Protein AF-F5LTI4-F1 (afdb_monomer_lite)

pLDDT: mean 75.74, std 18.64, range [47.44, 97.88]

Secondary structure (DSSP, 8-state):
---------------------------THHHHHHHHHHHHHHHHHHH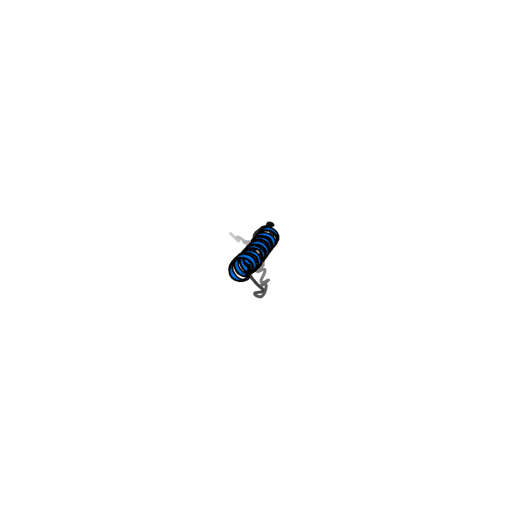HHHHHHHHH-

Foldseek 3Di:
DDPPDDDPPPPPPDDDDDDDPPPDPPPCVVVVVVVVVVVVVVVCVVVVVVVVVVVVD

Sequence (57 aa):
MAKLAPAKEKQDIKPAPQSGANEKEPELKGAFASVMILGAFILITWFGVFALYLIRS

Structure (mmCIF, N/CA/C/O backbone):
data_AF-F5LTI4-F1
#
_entry.id   AF-F5LTI4-F1
#
loop_
_atom_site.group_PDB
_atom_site.id
_atom_site.type_symbol
_atom_site.label_atom_id
_atom_site.label_alt_id
_atom_site.label_comp_id
_atom_site.label_asym_id
_atom_site.label_entity_id
_atom_site.label_seq_id
_atom_site.pdbx_PDB_ins_code
_atom_site.Cartn_x
_atom_site.Cartn_y
_atom_site.Cartn_z
_atom_site.occupancy
_atom_site.B_iso_or_equiv
_atom_site.auth_seq_id
_atom_site.auth_comp_id
_atom_site.auth_asym_id
_atom_site.auth_atom_id
_atom_site.pdbx_PDB_model_num
ATOM 1 N N . MET A 1 1 ? -42.939 6.796 67.727 1.00 54.78 1 MET A N 1
ATOM 2 C CA . MET A 1 1 ? -41.643 6.924 67.029 1.00 54.78 1 MET A CA 1
ATOM 3 C C . MET A 1 1 ? -41.060 5.535 66.827 1.00 54.78 1 MET A C 1
ATOM 5 O O . MET A 1 1 ? -40.411 5.015 67.716 1.00 54.78 1 MET A O 1
ATOM 9 N N . ALA A 1 2 ? -41.331 4.917 65.684 1.00 51.38 2 ALA A N 1
ATOM 10 C CA . ALA A 1 2 ? -40.574 3.765 65.206 1.00 51.38 2 ALA A CA 1
ATOM 11 C C . ALA A 1 2 ? -40.568 3.869 63.682 1.00 51.38 2 ALA A C 1
ATOM 13 O O . ALA A 1 2 ? -41.492 3.447 62.994 1.00 51.38 2 ALA A O 1
ATOM 14 N N . LYS A 1 3 ? -39.565 4.589 63.178 1.00 59.44 3 LYS A N 1
ATOM 15 C CA . LYS A 1 3 ? -39.289 4.744 61.755 1.00 59.44 3 LYS A CA 1
ATOM 16 C C . LYS A 1 3 ? -38.652 3.443 61.273 1.00 59.44 3 LYS A C 1
ATOM 18 O O . LYS A 1 3 ? -37.440 3.286 61.358 1.00 59.44 3 LYS A O 1
ATOM 23 N N . LEU A 1 4 ? -39.472 2.507 60.805 1.00 61.78 4 LEU A N 1
ATOM 24 C CA . LEU A 1 4 ? -39.006 1.345 60.049 1.00 61.78 4 LEU A CA 1
ATOM 25 C C . LEU A 1 4 ? -38.675 1.824 58.632 1.00 61.78 4 LEU A C 1
ATOM 27 O O . LEU A 1 4 ? -39.533 1.902 57.757 1.00 61.78 4 LEU A O 1
ATOM 31 N N . ALA A 1 5 ? -37.427 2.253 58.454 1.00 66.44 5 ALA A N 1
ATOM 32 C CA . ALA A 1 5 ? -36.843 2.474 57.141 1.00 66.44 5 ALA A CA 1
ATOM 33 C C . ALA A 1 5 ? -36.702 1.119 56.410 1.00 66.44 5 ALA A C 1
ATOM 35 O O . ALA A 1 5 ? -36.398 0.114 57.058 1.00 66.44 5 ALA A O 1
ATOM 36 N N . PRO A 1 6 ? -36.940 1.078 55.088 1.00 59.88 6 PRO A N 1
ATOM 37 C CA . PRO A 1 6 ? -37.031 -0.157 54.316 1.00 59.88 6 PRO A CA 1
ATOM 38 C C . PRO A 1 6 ? -35.694 -0.897 54.244 1.00 59.88 6 PRO A C 1
ATOM 40 O O . PRO A 1 6 ? -34.631 -0.288 54.096 1.00 59.88 6 PRO A O 1
ATOM 43 N N . ALA A 1 7 ? -35.776 -2.227 54.323 1.00 66.50 7 ALA A N 1
ATOM 44 C CA . ALA A 1 7 ? -34.673 -3.146 54.107 1.00 66.50 7 ALA A CA 1
ATOM 45 C C . ALA A 1 7 ? -33.983 -2.824 52.774 1.00 66.50 7 ALA A C 1
ATOM 47 O O . ALA A 1 7 ? -34.550 -2.964 51.692 1.00 66.50 7 ALA A O 1
ATOM 48 N N . LYS A 1 8 ? -32.744 -2.343 52.880 1.00 60.28 8 LYS A N 1
ATOM 49 C CA . LYS A 1 8 ? -31.838 -2.132 51.759 1.00 60.28 8 LYS A CA 1
ATOM 50 C C . LYS A 1 8 ? -31.374 -3.516 51.299 1.00 60.28 8 LYS A C 1
ATOM 52 O O . LYS A 1 8 ? -30.377 -4.034 51.798 1.00 60.28 8 LYS A O 1
ATOM 57 N N . GLU A 1 9 ? -32.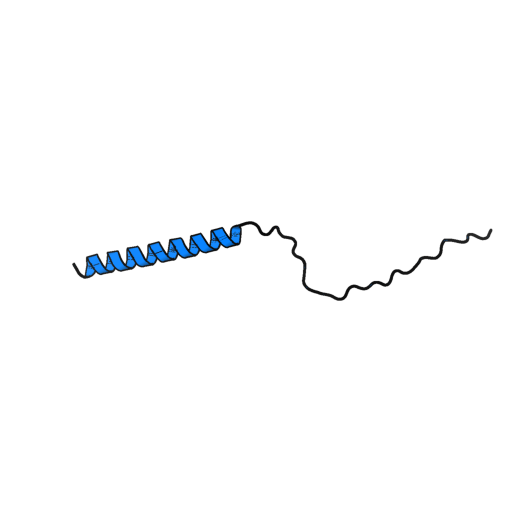135 -4.122 50.396 1.00 63.91 9 GLU A N 1
ATOM 58 C CA . GLU A 1 9 ? -31.758 -5.346 49.692 1.00 63.91 9 GLU A CA 1
ATOM 59 C C . GLU A 1 9 ? -30.442 -5.085 48.945 1.00 63.91 9 GLU A C 1
ATOM 61 O O . GLU A 1 9 ? -30.381 -4.372 47.941 1.00 63.91 9 GLU A O 1
ATOM 66 N N . LYS A 1 10 ? -29.348 -5.594 49.514 1.00 60.38 10 LYS A N 1
ATOM 67 C CA . LYS A 1 10 ? -28.033 -5.650 48.884 1.00 60.38 10 LYS A CA 1
ATOM 68 C C . LYS A 1 10 ? -28.132 -6.613 47.702 1.00 60.38 10 LYS A C 1
ATOM 70 O O . LYS A 1 10 ? -27.934 -7.811 47.864 1.00 60.38 10 LYS A O 1
ATOM 75 N N . GLN A 1 11 ? -28.398 -6.083 46.514 1.00 56.78 11 GLN A N 1
ATOM 76 C CA . GLN A 1 11 ? -28.017 -6.753 45.276 1.00 56.78 11 GLN A CA 1
ATOM 77 C C . GLN A 1 11 ? -26.489 -6.712 45.166 1.00 56.78 11 GLN A C 1
ATOM 79 O O . GLN A 1 11 ? -25.906 -5.784 44.612 1.00 56.78 11 GLN A O 1
ATOM 84 N N . ASP A 1 12 ? -25.844 -7.716 45.756 1.00 57.72 12 ASP A N 1
ATOM 85 C CA . ASP A 1 12 ? -24.478 -8.113 45.425 1.00 57.72 12 ASP A CA 1
ATOM 86 C C . ASP A 1 12 ? -24.561 -9.056 44.217 1.00 57.72 12 ASP A C 1
ATOM 88 O O . ASP A 1 12 ? -24.555 -10.277 44.336 1.00 57.72 12 ASP A O 1
ATOM 92 N N . ILE A 1 13 ? -24.743 -8.475 43.032 1.00 59.09 13 ILE A N 1
ATOM 93 C CA . ILE A 1 13 ? -24.395 -9.147 41.782 1.00 59.09 13 ILE A CA 1
ATOM 94 C C . ILE A 1 13 ? -23.168 -8.404 41.278 1.00 59.09 13 ILE A C 1
ATOM 96 O O . ILE A 1 13 ? -23.268 -7.353 40.651 1.00 59.09 13 ILE A O 1
ATOM 100 N N . LYS A 1 14 ? -21.992 -8.924 41.617 1.00 61.41 14 LYS A N 1
ATOM 101 C CA . LYS A 1 14 ? -20.727 -8.512 41.017 1.00 61.41 14 LYS A CA 1
ATOM 102 C C . LYS A 1 14 ? -20.573 -9.257 39.687 1.00 61.41 14 LYS A C 1
ATOM 104 O O . LYS A 1 14 ? -20.254 -10.446 39.725 1.00 61.41 14 LYS A O 1
ATOM 109 N N . PRO A 1 15 ? -20.753 -8.630 38.510 1.00 53.88 15 PRO A N 1
ATOM 110 C CA . PRO A 1 15 ? -20.266 -9.245 37.291 1.00 53.88 15 PRO A CA 1
ATOM 111 C C . PRO A 1 15 ? -18.735 -9.151 37.279 1.00 53.88 15 PRO A C 1
ATOM 113 O O . PRO A 1 15 ? -18.138 -8.092 37.485 1.00 53.88 15 PRO A O 1
ATOM 116 N N . ALA A 1 16 ? -18.105 -10.307 37.099 1.00 57.53 16 ALA A N 1
ATOM 117 C CA . ALA A 1 16 ? -16.677 -10.465 36.872 1.00 57.53 16 ALA A CA 1
ATOM 118 C C . ALA A 1 16 ? -16.221 -9.690 35.611 1.00 57.53 16 ALA A C 1
ATOM 120 O O . ALA A 1 16 ? -17.024 -9.458 34.706 1.00 57.53 16 ALA A O 1
ATOM 121 N N . PRO A 1 17 ? -14.940 -9.289 35.529 1.00 61.62 17 PRO A N 1
ATOM 122 C CA . PRO A 1 17 ? -14.449 -8.401 34.490 1.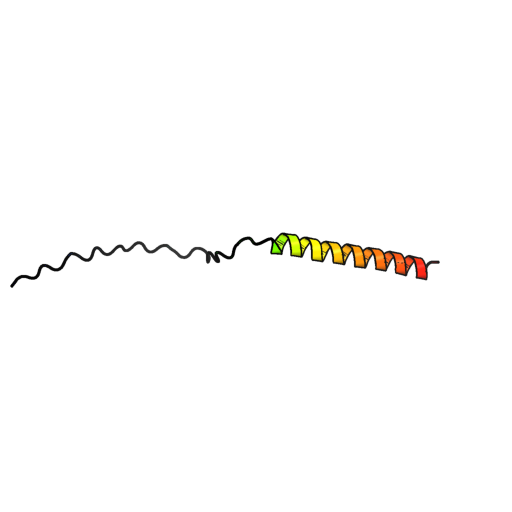00 61.62 17 PRO A CA 1
ATOM 123 C C . PRO A 1 17 ? -14.247 -9.200 33.206 1.00 61.62 17 PRO A C 1
ATOM 125 O O . PRO A 1 17 ? -13.335 -10.018 33.121 1.00 61.62 17 PRO A O 1
ATOM 128 N N . GLN A 1 18 ? -15.080 -8.978 32.195 1.00 58.41 18 GLN A N 1
ATOM 129 C CA . GLN A 1 18 ? -14.810 -9.498 30.859 1.00 58.41 18 GLN A CA 1
ATOM 130 C C . GLN A 1 18 ? -14.933 -8.371 29.849 1.00 58.41 18 GLN A C 1
ATOM 132 O O . GLN A 1 18 ? -16.027 -7.961 29.490 1.00 58.41 18 GLN A O 1
ATOM 137 N N . SER A 1 19 ? -13.744 -7.900 29.459 1.00 51.53 19 SER A N 1
ATOM 138 C CA . SER A 1 19 ? -13.406 -7.200 28.223 1.00 51.53 19 SER A CA 1
ATOM 139 C C . SER A 1 19 ? -14.288 -6.008 27.869 1.00 51.53 19 SER A C 1
ATOM 141 O O . SER A 1 19 ? -15.408 -6.173 27.405 1.00 51.53 19 SER A O 1
ATOM 143 N N . GLY A 1 20 ? -13.719 -4.807 28.011 1.00 47.44 20 GLY A N 1
ATOM 144 C CA . GLY A 1 20 ? -14.325 -3.538 27.629 1.00 47.44 20 GLY A CA 1
ATOM 145 C C . GLY A 1 20 ? -15.123 -3.636 26.334 1.00 47.44 20 GLY A C 1
ATOM 146 O O . GLY A 1 20 ? -14.562 -3.672 25.238 1.00 47.44 20 GLY A O 1
ATOM 147 N N . ALA A 1 21 ? -16.442 -3.651 26.499 1.00 48.25 21 ALA A N 1
ATOM 148 C CA . ALA A 1 21 ? -17.403 -3.292 25.484 1.00 48.25 21 ALA A CA 1
ATOM 149 C C . ALA A 1 21 ? -17.161 -1.818 25.153 1.00 48.25 21 ALA A C 1
ATOM 151 O O . ALA A 1 21 ? -17.795 -0.911 25.675 1.00 48.25 21 ALA A O 1
ATOM 152 N N . ASN A 1 22 ? -16.156 -1.572 24.322 1.00 52.28 22 ASN A N 1
ATOM 153 C CA . ASN A 1 22 ? -16.073 -0.349 23.563 1.00 52.28 22 ASN A CA 1
ATOM 154 C C . ASN A 1 22 ? -17.083 -0.510 22.425 1.00 52.28 22 ASN A C 1
ATOM 156 O O . ASN A 1 22 ? -16.743 -0.912 21.316 1.00 52.28 22 ASN A O 1
ATOM 160 N N . GLU A 1 23 ? -18.338 -0.264 22.767 1.00 55.97 23 GLU A N 1
ATOM 161 C CA . GLU A 1 23 ? -19.448 0.067 21.884 1.00 55.97 23 GLU A CA 1
ATOM 162 C C . GLU A 1 23 ? -19.102 1.325 21.065 1.00 55.97 23 GLU A C 1
ATOM 164 O O . GLU A 1 23 ? -19.637 2.409 21.248 1.00 55.97 23 GLU A O 1
ATOM 169 N N . LYS A 1 24 ? -18.122 1.195 20.171 1.00 57.94 24 LYS A N 1
ATOM 170 C CA . LYS A 1 24 ? -17.953 2.082 19.026 1.00 57.94 24 LYS A CA 1
ATOM 171 C C . LYS A 1 24 ? -18.514 1.298 17.868 1.00 57.94 24 LYS A C 1
ATOM 173 O O . LYS A 1 24 ? -18.025 0.205 17.591 1.00 57.94 24 LYS A O 1
ATOM 178 N N . GLU A 1 25 ? -19.581 1.831 17.292 1.00 58.56 25 GLU A N 1
ATOM 179 C CA . GLU A 1 25 ? -20.214 1.380 16.059 1.00 58.56 25 GLU A CA 1
ATOM 180 C C . GLU A 1 25 ? -19.207 0.646 15.153 1.00 58.56 25 GLU A C 1
ATOM 182 O O . GLU A 1 25 ? -18.086 1.143 14.974 1.00 58.56 25 GLU A O 1
ATOM 187 N N . PRO A 1 26 ? -19.549 -0.530 14.590 1.00 61.56 26 PRO A N 1
ATOM 188 C CA . PRO A 1 26 ? -18.701 -1.232 13.633 1.00 61.56 26 PRO A CA 1
ATOM 189 C C . PRO A 1 26 ? -18.724 -0.460 12.308 1.00 61.56 26 PRO A C 1
ATOM 191 O O . PRO A 1 26 ? -19.185 -0.943 11.277 1.00 61.56 26 PRO A O 1
ATOM 194 N N . GLU A 1 27 ? -18.307 0.800 12.343 1.00 58.09 27 GLU A N 1
ATOM 195 C CA . GLU A 1 27 ? -18.314 1.666 11.194 1.00 58.09 27 GLU A CA 1
ATOM 196 C C . GLU A 1 27 ? -17.282 1.132 10.221 1.00 58.09 27 GLU A C 1
ATOM 198 O O . GLU A 1 27 ? -16.161 0.763 10.581 1.00 58.09 27 GLU A O 1
ATOM 203 N N . LEU A 1 28 ? -17.694 1.134 8.965 1.00 60.69 28 LEU A N 1
ATOM 204 C CA . LEU A 1 28 ? -17.083 0.619 7.748 1.00 60.69 28 LEU A CA 1
ATOM 205 C C . LEU A 1 28 ? -15.616 1.046 7.492 1.00 60.69 28 LEU A C 1
ATOM 207 O O . LEU A 1 28 ? -15.055 0.737 6.440 1.00 60.69 28 LEU A O 1
ATOM 211 N N . LYS A 1 29 ? -14.959 1.712 8.446 1.00 69.06 29 LYS A N 1
ATOM 212 C CA . LYS A 1 29 ? -13.531 2.041 8.476 1.00 69.06 29 LYS A CA 1
ATOM 213 C C . LYS A 1 29 ? -12.640 0.827 8.237 1.00 69.06 29 LYS A C 1
ATOM 215 O O . LYS A 1 29 ? -11.615 0.982 7.588 1.00 69.06 29 LYS A O 1
ATOM 220 N N . GLY A 1 30 ? -13.031 -0.370 8.685 1.00 81.06 30 GLY A N 1
ATOM 221 C CA . GLY A 1 30 ? -12.278 -1.601 8.409 1.00 81.06 30 GLY A CA 1
ATOM 222 C C . GLY A 1 30 ? -12.222 -1.951 6.916 1.00 81.06 30 GLY A C 1
ATOM 223 O O . GLY A 1 30 ? -11.145 -2.174 6.365 1.00 81.06 30 GLY A O 1
ATOM 224 N N . ALA A 1 31 ? -13.370 -1.928 6.233 1.00 87.62 31 ALA A N 1
ATOM 225 C CA . ALA A 1 31 ? -13.447 -2.189 4.795 1.00 87.62 31 ALA A CA 1
ATOM 226 C C . ALA A 1 31 ? -12.760 -1.079 3.984 1.00 87.62 31 ALA A C 1
ATOM 228 O O . ALA A 1 31 ? -11.976 -1.363 3.080 1.00 87.62 31 ALA A O 1
ATOM 229 N N . PHE A 1 32 ? -12.984 0.185 4.355 1.00 88.12 32 PHE A N 1
ATOM 230 C CA . PHE A 1 32 ? -12.315 1.324 3.729 1.00 88.12 32 PHE A CA 1
ATOM 231 C C . PHE A 1 32 ? -10.786 1.251 3.877 1.00 88.12 32 PHE A C 1
ATOM 233 O O . PHE A 1 32 ? -10.065 1.439 2.899 1.00 88.12 32 PHE A O 1
ATOM 240 N N . ALA A 1 33 ? -10.280 0.902 5.064 1.00 92.25 33 ALA A N 1
ATOM 241 C CA . ALA A 1 33 ? -8.849 0.713 5.296 1.00 92.25 33 ALA A CA 1
ATOM 242 C C . ALA A 1 33 ? -8.271 -0.433 4.450 1.00 92.25 33 ALA A C 1
ATOM 244 O O . ALA A 1 33 ? -7.179 -0.296 3.900 1.00 92.25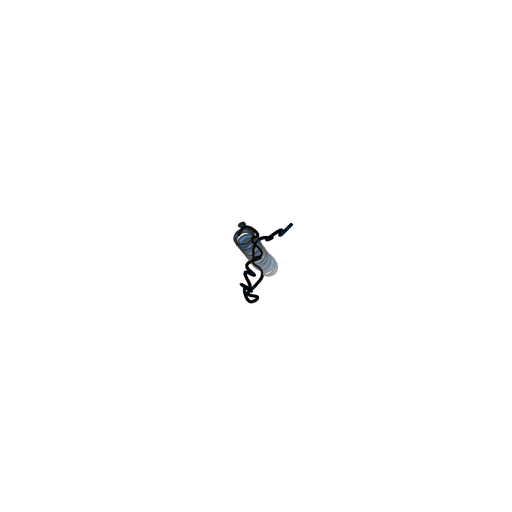 33 ALA A O 1
ATOM 245 N N . SER A 1 34 ? -9.015 -1.532 4.289 1.00 93.00 34 SER A N 1
ATOM 246 C CA . SER A 1 34 ? -8.607 -2.648 3.429 1.00 93.00 34 SER A CA 1
ATOM 247 C C . SER A 1 34 ? -8.461 -2.218 1.965 1.00 93.00 34 SER A C 1
ATOM 249 O O . SER A 1 34 ? -7.440 -2.507 1.340 1.00 93.00 34 SER A O 1
ATOM 251 N N . VAL A 1 35 ? -9.420 -1.452 1.436 1.00 94.12 35 VAL A N 1
ATOM 252 C CA . VAL A 1 35 ? -9.364 -0.942 0.056 1.00 94.12 35 VAL A CA 1
ATOM 253 C C . VAL A 1 35 ? -8.244 0.085 -0.124 1.00 94.12 35 VAL A C 1
ATOM 255 O O . VAL A 1 35 ? -7.577 0.065 -1.153 1.00 94.12 35 VAL A O 1
ATOM 258 N N . MET A 1 36 ? -7.983 0.944 0.866 1.00 95.38 36 MET A N 1
ATOM 259 C CA . MET A 1 36 ? -6.858 1.890 0.820 1.00 95.38 36 MET A CA 1
ATOM 260 C C . MET A 1 36 ? -5.506 1.174 0.720 1.00 95.38 36 MET A C 1
ATOM 262 O O . MET A 1 36 ? -4.677 1.542 -0.113 1.00 95.38 36 MET A O 1
ATOM 266 N N . ILE A 1 37 ? -5.298 0.119 1.514 1.00 96.50 37 ILE A N 1
ATOM 267 C CA . ILE A 1 37 ? -4.077 -0.699 1.454 1.00 96.50 37 ILE A CA 1
ATOM 268 C C . ILE A 1 37 ? -3.981 -1.421 0.106 1.00 96.50 37 ILE A C 1
ATOM 270 O O . ILE A 1 37 ? -2.927 -1.405 -0.530 1.00 96.50 37 ILE A O 1
ATOM 274 N N . LEU A 1 38 ? -5.083 -2.021 -0.352 1.00 96.88 38 LEU A N 1
ATOM 275 C CA . LEU A 1 38 ? -5.125 -2.739 -1.624 1.00 96.88 38 LEU A CA 1
ATOM 276 C C . LEU A 1 38 ? -4.860 -1.809 -2.818 1.00 96.88 38 LEU A C 1
ATOM 278 O O . LEU A 1 38 ? -4.080 -2.148 -3.704 1.00 96.88 38 LEU A O 1
ATOM 282 N N . GLY A 1 39 ? -5.459 -0.618 -2.823 1.00 97.06 39 GLY A N 1
ATOM 283 C CA . GLY A 1 39 ? -5.238 0.397 -3.850 1.00 97.06 39 GLY A CA 1
ATOM 284 C C . GLY A 1 39 ? -3.784 0.866 -3.885 1.00 97.06 39 GLY A C 1
ATOM 285 O O . GLY A 1 39 ? -3.182 0.911 -4.957 1.00 97.06 39 GLY A O 1
ATOM 286 N N . ALA A 1 40 ? -3.185 1.135 -2.720 1.00 97.44 40 ALA A N 1
ATOM 287 C CA . ALA A 1 40 ? -1.771 1.494 -2.625 1.00 97.44 40 ALA A CA 1
ATOM 288 C C . ALA A 1 40 ? -0.858 0.378 -3.158 1.00 97.44 40 ALA A C 1
ATOM 290 O O . ALA A 1 40 ? 0.071 0.659 -3.915 1.00 97.44 40 ALA A O 1
ATOM 291 N N . PHE A 1 41 ? -1.148 -0.882 -2.825 1.00 97.81 41 PHE A N 1
ATOM 292 C CA . PHE A 1 41 ? -0.397 -2.033 -3.326 1.00 97.81 41 PHE A CA 1
ATOM 293 C C . PHE A 1 41 ? -0.433 -2.113 -4.857 1.00 97.81 41 PHE A C 1
ATOM 295 O O . PHE A 1 41 ? 0.617 -2.205 -5.490 1.00 97.81 41 PHE A O 1
ATOM 302 N N . ILE A 1 42 ? -1.623 -1.998 -5.455 1.00 97.69 42 ILE A N 1
ATOM 303 C CA . ILE A 1 42 ? -1.792 -2.034 -6.913 1.00 97.69 42 ILE A CA 1
ATOM 304 C C . ILE A 1 42 ? -1.003 -0.907 -7.583 1.00 97.69 42 ILE A C 1
ATOM 306 O O . ILE A 1 42 ? -0.304 -1.162 -8.563 1.00 97.69 42 ILE A O 1
ATOM 310 N N . LEU A 1 43 ? -1.071 0.319 -7.051 1.00 97.88 43 LEU A N 1
ATOM 311 C CA . LEU A 1 43 ? -0.313 1.447 -7.593 1.00 97.88 43 LEU A CA 1
ATOM 312 C C . LEU A 1 43 ? 1.194 1.189 -7.515 1.00 97.88 43 LEU A C 1
ATOM 314 O O . LEU A 1 43 ? 1.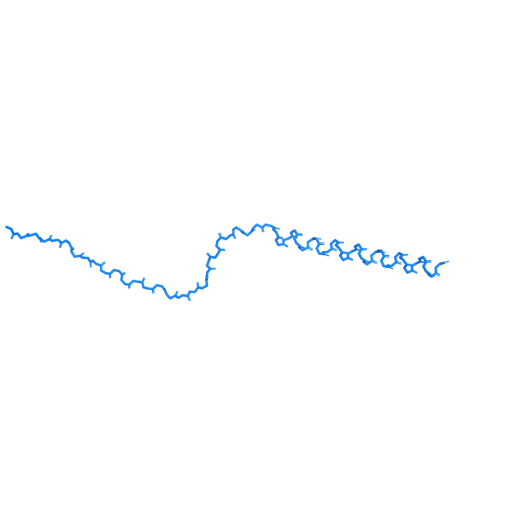875 1.313 -8.529 1.00 97.88 43 LEU A O 1
ATOM 318 N N . ILE A 1 44 ? 1.714 0.776 -6.358 1.00 97.81 44 ILE A N 1
ATOM 319 C CA . ILE A 1 44 ? 3.146 0.481 -6.185 1.00 97.81 44 ILE A CA 1
ATOM 320 C C . ILE A 1 44 ? 3.600 -0.597 -7.171 1.00 97.81 44 ILE A C 1
ATOM 322 O O . ILE A 1 44 ? 4.618 -0.424 -7.840 1.00 97.81 44 ILE A O 1
ATOM 326 N N . THR A 1 45 ? 2.849 -1.693 -7.293 1.00 97.56 45 THR A N 1
ATOM 327 C CA . THR A 1 45 ? 3.190 -2.776 -8.221 1.00 97.56 45 THR A CA 1
ATOM 328 C C . THR A 1 45 ? 3.131 -2.311 -9.674 1.00 97.56 45 THR A C 1
ATOM 330 O O . THR A 1 45 ? 4.054 -2.594 -10.435 1.00 97.56 45 THR A O 1
ATOM 333 N N . TRP A 1 46 ? 2.097 -1.567 -10.069 1.00 97.25 46 TRP A N 1
ATOM 334 C CA . TRP A 1 46 ? 1.958 -1.058 -11.433 1.00 97.25 46 TRP A CA 1
ATOM 335 C C . TRP A 1 46 ? 3.081 -0.084 -11.799 1.00 97.25 46 TRP A C 1
ATOM 337 O O . TRP A 1 46 ? 3.749 -0.280 -12.814 1.00 97.25 46 TRP A O 1
ATOM 347 N N . PHE A 1 47 ? 3.351 0.908 -10.944 1.00 97.62 47 PHE A N 1
ATOM 348 C CA . PHE A 1 47 ? 4.455 1.848 -11.140 1.00 97.62 47 PHE A CA 1
ATOM 349 C C . PHE A 1 47 ? 5.815 1.148 -11.118 1.00 97.62 47 PHE A C 1
ATOM 351 O O . PHE A 1 47 ? 6.681 1.495 -11.915 1.00 97.62 47 PHE A O 1
ATOM 358 N N . GLY A 1 48 ? 6.006 0.147 -10.257 1.00 96.50 48 GLY A N 1
ATOM 359 C CA . GLY A 1 48 ? 7.237 -0.637 -10.202 1.00 96.50 48 GLY A CA 1
ATOM 360 C C . GLY A 1 48 ? 7.495 -1.406 -11.496 1.00 96.50 48 GLY A C 1
ATOM 361 O O . GLY A 1 48 ? 8.582 -1.311 -12.062 1.00 96.50 48 GLY A O 1
ATOM 362 N N . VAL A 1 49 ? 6.485 -2.115 -12.009 1.00 96.38 49 VAL A N 1
ATOM 363 C CA . VAL A 1 49 ? 6.578 -2.826 -13.295 1.00 96.38 49 VAL A CA 1
ATOM 364 C C . VAL A 1 49 ? 6.762 -1.845 -14.452 1.00 96.38 49 VAL A C 1
ATOM 366 O O . VAL A 1 49 ? 7.571 -2.098 -15.341 1.00 96.38 49 VAL A O 1
ATOM 369 N N . PHE A 1 50 ? 6.064 -0.709 -14.436 1.00 95.75 50 PHE A N 1
ATOM 370 C CA . PHE A 1 50 ? 6.199 0.326 -15.460 1.00 95.75 50 PHE A CA 1
ATOM 371 C C . PHE A 1 50 ? 7.598 0.960 -15.467 1.00 95.75 50 PHE A C 1
ATOM 373 O O . PHE A 1 50 ? 8.203 1.116 -16.524 1.00 95.75 50 PHE A O 1
ATOM 380 N N . ALA A 1 51 ? 8.160 1.263 -14.296 1.00 96.19 51 ALA A N 1
ATOM 381 C CA . ALA A 1 51 ? 9.531 1.749 -14.175 1.00 96.19 51 ALA A CA 1
ATOM 382 C C . ALA A 1 51 ? 10.542 0.694 -14.646 1.00 96.19 51 ALA A C 1
ATOM 384 O O . ALA A 1 51 ? 11.468 1.018 -15.386 1.00 96.19 51 ALA A O 1
ATOM 385 N N . LEU A 1 52 ? 10.339 -0.577 -14.282 1.00 95.56 52 LEU A N 1
ATOM 386 C CA . LEU A 1 52 ? 11.162 -1.684 -14.770 1.00 95.56 52 LEU A CA 1
ATOM 387 C C . LEU A 1 52 ? 11.099 -1.801 -16.302 1.00 95.56 52 LEU A C 1
ATOM 389 O O . LEU A 1 52 ? 12.127 -2.025 -16.935 1.00 95.56 52 LEU A O 1
ATOM 393 N N . TYR A 1 53 ? 9.916 -1.615 -16.897 1.00 95.25 53 TYR A N 1
ATOM 394 C CA . TYR A 1 53 ? 9.732 -1.586 -18.348 1.00 95.25 53 TYR A CA 1
ATOM 395 C C . TYR A 1 53 ? 10.540 -0.457 -18.994 1.00 95.25 53 TYR A C 1
ATOM 397 O O . TYR A 1 53 ? 11.247 -0.716 -19.959 1.00 95.25 53 TYR A O 1
ATOM 405 N N . LEU A 1 54 ? 10.506 0.758 -18.436 1.00 95.00 54 LEU A N 1
ATOM 406 C CA . LEU A 1 54 ? 11.300 1.886 -18.941 1.00 95.00 54 LEU A CA 1
ATOM 407 C C . LEU A 1 54 ? 12.811 1.671 -18.809 1.00 95.00 54 LEU A C 1
ATOM 409 O O .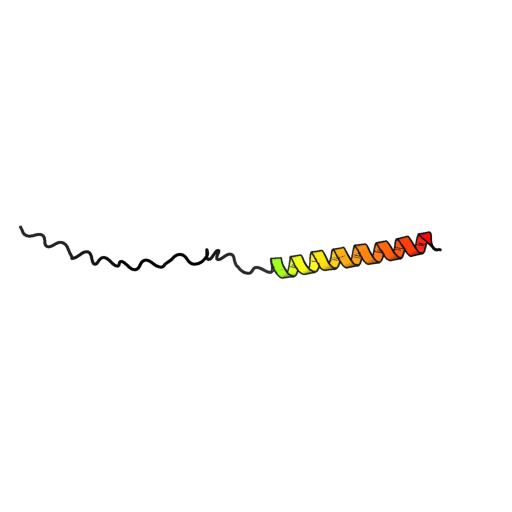 LEU A 1 54 ? 13.557 2.126 -19.661 1.00 95.00 54 LEU A O 1
ATOM 413 N N . ILE A 1 55 ? 13.269 1.007 -17.746 1.00 95.50 55 ILE A N 1
ATOM 414 C CA . ILE A 1 55 ? 14.696 0.692 -17.559 1.00 95.50 55 ILE A CA 1
ATOM 415 C C . ILE A 1 55 ? 15.147 -0.398 -18.536 1.00 95.50 55 ILE A C 1
ATOM 417 O O . ILE A 1 55 ? 16.301 -0.430 -18.961 1.00 95.50 55 ILE A O 1
ATOM 421 N N . ARG A 1 56 ? 14.257 -1.348 -18.833 1.00 90.19 56 ARG A N 1
ATOM 422 C CA . ARG A 1 56 ? 14.551 -2.501 -19.685 1.00 90.19 56 ARG A CA 1
ATOM 423 C C . ARG A 1 56 ? 14.375 -2.205 -21.178 1.00 90.19 56 ARG A C 1
ATOM 425 O O . ARG A 1 56 ? 14.920 -2.967 -21.986 1.00 90.19 56 ARG A O 1
ATOM 432 N N . SER A 1 57 ? 13.594 -1.187 -21.525 1.00 65.31 57 SER A N 1
ATOM 433 C CA . SER A 1 57 ? 13.335 -0.737 -22.895 1.00 65.31 57 SER A CA 1
ATOM 434 C C . SER A 1 57 ? 14.302 0.354 -23.328 1.00 65.31 57 SER A C 1
ATOM 436 O O . SER A 1 57 ? 14.471 0.448 -24.563 1.00 65.31 57 SER A O 1
#

Radius of gyration: 30.76 Å; chains: 1; bounding box: 56×17×90 Å